Protein AF-A0A965K1Q3-F1 (afdb_monomer)

pLDDT: mean 72.55, std 15.16, range [42.44, 96.94]

Solvent-accessible surface area (backbone atoms only — not comparable to full-atom values): 10656 Å² total; per-residue (Å²): 131,92,82,82,70,92,74,47,72,48,49,59,88,73,56,79,86,73,58,59,70,38,74,67,36,93,77,43,85,50,78,69,61,65,77,76,56,60,62,71,91,49,77,70,76,34,47,41,39,52,86,56,69,52,49,53,98,65,42,49,72,62,85,52,97,56,48,66,82,56,92,68,45,67,52,51,21,38,61,90,68,65,63,34,67,42,88,81,43,73,89,39,44,51,46,74,85,61,68,75,52,70,67,43,13,75,69,80,38,48,57,43,92,56,101,80,50,53,40,79,83,66,68,52,75,54,66,77,76,74,38,65,90,76,48,56,83,89,69,44,55,73,74,61,31,70,71,52,21,52,49,54,51,52,50,56,49,52,52,55,52,50,54,57,63,75,75,108

Foldseek 3Di:
DDDDCPWDKDQQVPDPPPCPVCVVDPLNPDFFFPFPQFDDPDSVVNIDTPVQQDADPQQAHDDDPRGDDDPCSQQQTWDPPLCCVVVPDPVSAQPPPDISGSPRNDATRAGDPDPPGPCVRRVHDPPLRVPPVPDDLVRNPPCCHDPNVVVVVVVVVVVVVVVVVVVD

Secondary structure (DSSP, 8-state):
-----SS-EEETTT-----HHHHT-TT------S---B--SSTTTTEEEHHHH---TT-PPP--TTB---TTSGGG---S------TT-GGGTT------SSSTT-PPPPP-SSTT--HHHH-PPPHHHH-GGGS-TTTS-GGGSHHHHHHHHHHHHHHHHHHHHH--

Nearest PDB structures (foldseek):
  8e9h-assembly1_I  TM=6.942E-01  e=2.280E-03  Mycolicibacterium smegmatis MC2 155
  8esz-assembly1_S8  TM=9.485E-01  e=4.354E-02  Drosophila melanogaster
  8c2s-assembly1_I  TM=9.629E-01  e=8.385E-02  Mus musculus
  7nyv-assembly1_I  TM=7.879E-01  e=4.354E-02  Escherichia coli B
  6tjv-assembly1_I  TM=5.392E-01  e=1.724E-01  Thermosynechococcus vestitus BP-1

Mean predicted aligned error: 14.88 Å

Structure (mmCIF, N/CA/C/O backbone):
data_AF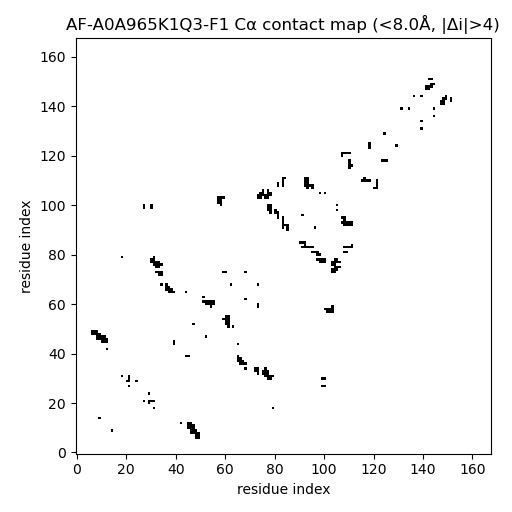-A0A965K1Q3-F1
#
_entry.id   AF-A0A965K1Q3-F1
#
loop_
_atom_site.group_PDB
_atom_site.id
_atom_site.type_symbol
_atom_site.label_atom_id
_atom_site.label_alt_id
_atom_site.label_comp_id
_atom_site.label_asym_id
_atom_site.label_entity_id
_atom_site.label_seq_id
_atom_site.pdbx_PDB_ins_code
_atom_site.Cartn_x
_atom_site.Cartn_y
_atom_site.Cartn_z
_atom_site.occupancy
_atom_site.B_iso_or_equiv
_atom_site.auth_seq_id
_atom_site.auth_comp_id
_atom_site.auth_asym_i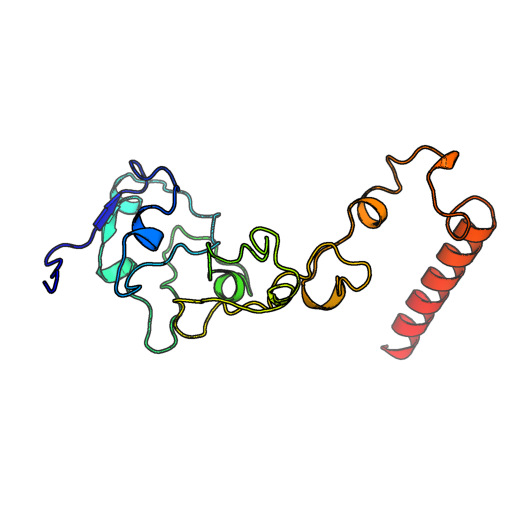d
_atom_site.auth_atom_id
_atom_site.pdbx_PDB_model_num
ATOM 1 N N . GLY A 1 1 ? -11.871 9.641 18.944 1.00 57.56 1 GLY A N 1
ATOM 2 C CA . GLY A 1 1 ? -12.669 8.505 19.435 1.00 57.56 1 GLY A CA 1
ATOM 3 C C . GLY A 1 1 ? -12.215 7.275 18.695 1.00 57.56 1 GLY A C 1
ATOM 4 O O . GLY A 1 1 ? -12.043 7.366 17.485 1.00 57.56 1 GLY A O 1
ATOM 5 N N . GLU A 1 2 ? -11.956 6.187 19.410 1.00 68.06 2 GLU A N 1
ATOM 6 C CA . GLU A 1 2 ? -11.504 4.924 18.820 1.00 68.06 2 GLU A CA 1
ATOM 7 C C . GLU A 1 2 ? -12.591 4.366 17.887 1.00 68.06 2 GLU A C 1
ATOM 9 O O . GLU A 1 2 ? -13.780 4.401 18.213 1.00 68.06 2 GLU A O 1
ATOM 14 N N . ARG A 1 3 ? -12.199 3.927 16.685 1.00 69.19 3 ARG A N 1
ATOM 15 C CA . ARG A 1 3 ? -13.109 3.373 15.673 1.00 69.19 3 ARG A CA 1
ATOM 16 C C . ARG A 1 3 ? -12.885 1.867 15.581 1.00 69.19 3 ARG A C 1
ATOM 18 O O . ARG A 1 3 ? -11.784 1.436 15.263 1.00 69.19 3 ARG A O 1
ATOM 25 N N . TYR A 1 4 ? -13.935 1.083 15.820 1.00 75.50 4 TYR A N 1
ATOM 26 C CA . TYR A 1 4 ? -13.888 -0.379 15.758 1.00 75.50 4 TYR A CA 1
ATOM 27 C C . TYR A 1 4 ? -14.740 -0.890 14.597 1.00 75.50 4 TYR A C 1
ATOM 29 O O . TYR A 1 4 ? -15.968 -0.817 14.632 1.00 75.50 4 TYR A O 1
ATOM 37 N N . GLY A 1 5 ? -14.087 -1.413 13.560 1.00 78.88 5 GLY A N 1
ATOM 38 C CA . GLY A 1 5 ? -14.757 -2.101 12.459 1.00 78.88 5 GLY A CA 1
ATOM 39 C C . GLY A 1 5 ? -15.029 -3.556 12.827 1.00 78.88 5 GLY A C 1
ATOM 40 O O . GLY A 1 5 ? -14.131 -4.388 12.719 1.00 78.88 5 GLY A O 1
ATOM 41 N N . TYR A 1 6 ? -16.254 -3.871 13.263 1.00 85.38 6 TYR A N 1
ATOM 42 C CA . TYR A 1 6 ? -16.682 -5.266 13.460 1.00 85.38 6 TYR A CA 1
ATOM 43 C C . TYR A 1 6 ? -16.661 -6.050 12.144 1.00 85.38 6 TYR A C 1
ATOM 45 O O . TYR A 1 6 ? -16.251 -7.207 12.112 1.00 85.38 6 TYR A O 1
ATOM 53 N N . ILE A 1 7 ? -17.070 -5.387 11.064 1.00 91.81 7 ILE A N 1
ATOM 54 C CA . ILE A 1 7 ? -16.972 -5.871 9.692 1.00 91.81 7 ILE A CA 1
ATOM 55 C C . ILE A 1 7 ? -16.007 -4.930 8.982 1.00 91.81 7 ILE A C 1
ATOM 57 O O . ILE A 1 7 ? -16.213 -3.715 8.978 1.00 91.81 7 ILE A O 1
ATOM 61 N N . TYR A 1 8 ? -14.939 -5.496 8.431 1.00 93.50 8 TYR A N 1
ATOM 62 C CA . TYR A 1 8 ? -13.976 -4.770 7.619 1.00 93.50 8 TYR A CA 1
ATOM 63 C C . TYR A 1 8 ? -13.903 -5.463 6.271 1.00 93.50 8 TYR A C 1
ATOM 65 O O . TYR A 1 8 ? -13.452 -6.606 6.193 1.00 93.50 8 TYR A O 1
ATOM 73 N N . GLU A 1 9 ? -14.418 -4.793 5.247 1.00 95.69 9 GLU A N 1
ATOM 74 C CA . GLU A 1 9 ? -14.498 -5.323 3.895 1.00 95.69 9 GLU A CA 1
ATOM 75 C C . GLU A 1 9 ? -14.139 -4.236 2.884 1.00 95.69 9 GLU A C 1
ATOM 77 O O . GLU A 1 9 ? -14.563 -3.084 3.019 1.00 95.69 9 GLU A O 1
ATOM 82 N N . ILE A 1 10 ? -13.392 -4.612 1.850 1.00 95.88 10 ILE A N 1
ATOM 83 C CA . ILE A 1 10 ? -13.068 -3.765 0.704 1.00 95.88 10 ILE A CA 1
ATOM 84 C C . ILE A 1 10 ? -13.643 -4.428 -0.539 1.00 95.88 10 ILE A C 1
ATOM 86 O O . ILE A 1 10 ? -13.315 -5.561 -0.878 1.00 95.88 10 ILE A O 1
ATOM 90 N N . ASN A 1 11 ? -14.517 -3.706 -1.234 1.00 96.94 11 ASN A N 1
ATOM 91 C CA . ASN A 1 11 ? -15.084 -4.164 -2.493 1.00 96.94 11 ASN A CA 1
ATOM 92 C C . ASN A 1 11 ? -14.296 -3.563 -3.662 1.00 96.94 11 ASN A C 1
ATOM 94 O O . ASN A 1 11 ? -14.514 -2.401 -4.018 1.00 96.94 11 ASN A O 1
ATOM 98 N N . TYR A 1 12 ? -13.427 -4.355 -4.285 1.00 95.94 12 TYR A N 1
ATOM 99 C CA . TYR A 1 12 ? -12.582 -3.916 -5.399 1.00 95.94 12 TYR A CA 1
ATOM 100 C C . TYR A 1 12 ? -13.357 -3.615 -6.687 1.00 95.94 12 TYR A C 1
ATOM 102 O O . TYR A 1 12 ? -12.845 -2.921 -7.552 1.00 95.94 12 TYR A O 1
ATOM 110 N N . LEU A 1 13 ? -14.628 -4.019 -6.801 1.00 96.19 13 LEU A N 1
ATOM 111 C CA . LEU A 1 13 ? -15.488 -3.591 -7.917 1.00 96.19 13 LEU A CA 1
ATOM 112 C C . LEU A 1 13 ? -16.052 -2.174 -7.733 1.00 96.19 13 LEU A C 1
ATOM 114 O O . LEU A 1 13 ? -16.683 -1.638 -8.643 1.00 96.19 13 LEU A O 1
ATOM 118 N N . ARG A 1 14 ? -15.902 -1.594 -6.537 1.00 96.62 14 ARG A N 1
ATOM 119 C CA . ARG A 1 14 ? -16.307 -0.216 -6.209 1.00 96.62 14 ARG A CA 1
ATOM 120 C C . ARG A 1 14 ? -15.125 0.676 -5.849 1.00 96.62 14 ARG A C 1
ATOM 122 O O . ARG A 1 14 ? -15.265 1.895 -5.895 1.00 96.62 14 ARG A O 1
ATOM 129 N N . CYS A 1 15 ? -14.010 0.078 -5.441 1.00 95.38 15 CYS A N 1
ATOM 130 C CA . CYS A 1 15 ? -12.766 0.786 -5.209 1.00 95.38 15 CYS A CA 1
ATOM 131 C C . CYS A 1 15 ? -12.318 1.468 -6.505 1.00 95.38 15 CYS A C 1
ATOM 133 O O . CYS A 1 15 ? -12.403 0.886 -7.582 1.00 95.38 15 CYS A O 1
ATOM 135 N N . ILE A 1 16 ? -11.841 2.702 -6.386 1.00 96.62 16 ILE A N 1
ATOM 136 C CA . ILE A 1 16 ? -11.278 3.462 -7.507 1.00 96.62 16 ILE A CA 1
ATOM 137 C C . ILE A 1 16 ? -9.768 3.674 -7.362 1.00 96.62 16 ILE A C 1
ATOM 139 O O . ILE A 1 16 ? -9.212 4.456 -8.121 1.00 96.62 16 ILE A O 1
ATOM 143 N N . HIS A 1 17 ? -9.129 3.011 -6.388 1.00 91.75 17 HIS A N 1
ATOM 144 C CA . HIS A 1 17 ? -7.684 3.097 -6.138 1.00 91.75 17 HIS A CA 1
ATOM 145 C C . HIS A 1 17 ? -7.188 4.547 -6.016 1.00 91.75 17 HIS A C 1
ATOM 147 O O . HIS A 1 17 ? -6.324 4.996 -6.761 1.00 91.75 17 HIS A O 1
ATOM 153 N N . CYS A 1 18 ? -7.834 5.314 -5.131 1.00 89.19 18 CYS A N 1
ATOM 154 C CA . CYS A 1 18 ? -7.535 6.732 -4.914 1.00 89.19 18 CYS A CA 1
ATOM 155 C C . CYS A 1 18 ? -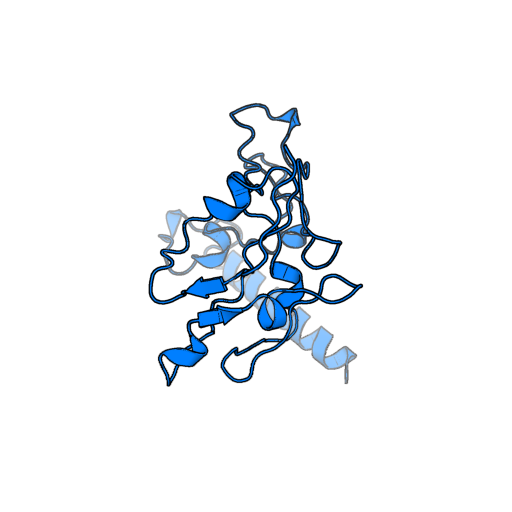6.791 7.031 -3.610 1.00 89.19 18 CYS A C 1
ATOM 157 O O . CYS A 1 18 ? -6.564 8.199 -3.317 1.00 89.19 18 CYS A O 1
ATOM 159 N N . ASP A 1 19 ? -6.534 6.017 -2.783 1.00 86.75 19 ASP A N 1
ATOM 160 C CA . ASP A 1 19 ? -5.776 6.115 -1.524 1.00 86.75 19 ASP A CA 1
ATOM 161 C C . ASP A 1 19 ? -6.303 7.066 -0.446 1.00 86.75 19 ASP A C 1
ATOM 163 O O . ASP A 1 19 ? -5.730 7.171 0.637 1.00 86.75 19 ASP A O 1
ATOM 167 N N . LEU A 1 20 ? -7.488 7.645 -0.644 1.00 86.50 20 LEU A N 1
ATOM 168 C CA . LEU A 1 20 ? -8.153 8.462 0.372 1.00 86.50 20 LEU A CA 1
ATOM 169 C C . LEU A 1 20 ? -8.411 7.691 1.677 1.00 86.50 20 LEU A C 1
ATOM 171 O O . LEU A 1 20 ? -8.508 8.296 2.741 1.00 86.50 20 LEU A O 1
ATOM 175 N N . CYS A 1 21 ? -8.540 6.361 1.624 1.00 87.56 21 CYS A N 1
ATOM 176 C CA . CYS A 1 21 ? -8.666 5.530 2.823 1.00 87.56 21 CYS A CA 1
ATOM 177 C C . CYS A 1 21 ? -7.363 5.444 3.629 1.00 87.56 21 CYS A C 1
ATOM 179 O O . CYS A 1 21 ? -7.432 5.405 4.858 1.00 87.56 21 CYS A O 1
ATOM 181 N N . VAL A 1 22 ? -6.212 5.441 2.952 1.00 85.44 22 VAL A N 1
ATOM 182 C CA . VAL A 1 22 ? -4.879 5.430 3.566 1.00 85.44 22 VAL A CA 1
ATOM 183 C C . VAL A 1 22 ? -4.630 6.777 4.237 1.00 85.44 22 VAL A C 1
ATOM 185 O O . VAL A 1 22 ? -4.334 6.825 5.427 1.00 85.44 22 VAL A O 1
ATOM 188 N N . GLU A 1 23 ? -4.871 7.876 3.521 1.00 81.50 23 GLU A N 1
ATOM 189 C CA . GLU A 1 23 ? -4.689 9.236 4.048 1.00 81.50 23 GLU A CA 1
ATOM 190 C C . GLU A 1 23 ? -5.638 9.562 5.207 1.00 81.50 23 GLU A C 1
ATOM 192 O O . GLU A 1 23 ? -5.267 10.233 6.169 1.00 81.50 23 GLU A O 1
ATOM 197 N N . ALA A 1 24 ? -6.884 9.086 5.136 1.00 84.88 24 ALA A N 1
ATOM 198 C CA . ALA A 1 24 ? -7.870 9.340 6.178 1.00 84.88 24 ALA A CA 1
ATOM 199 C C . ALA A 1 24 ? -7.632 8.522 7.456 1.00 84.88 24 ALA A C 1
ATOM 201 O O . ALA A 1 24 ? -8.287 8.798 8.467 1.00 84.88 24 ALA A O 1
ATOM 202 N N . CYS A 1 25 ? -6.778 7.492 7.426 1.00 83.00 25 CYS A N 1
ATOM 203 C CA . CYS A 1 25 ? -6.560 6.616 8.568 1.00 83.00 25 CYS A CA 1
ATOM 204 C C . CYS A 1 25 ? -5.618 7.273 9.593 1.00 83.00 25 CYS A C 1
ATOM 206 O O . CYS A 1 25 ? -4.419 7.361 9.350 1.00 83.00 25 CYS A O 1
ATOM 208 N N . PRO A 1 26 ? -6.103 7.675 10.784 1.00 82.12 26 PRO A N 1
ATOM 209 C CA . PRO A 1 26 ? -5.270 8.380 11.761 1.00 82.12 26 PRO A CA 1
ATOM 210 C C . PRO A 1 26 ? -4.293 7.463 12.508 1.00 82.12 26 PRO A C 1
ATOM 212 O O . PRO A 1 26 ? -3.458 7.946 13.263 1.00 82.12 26 PRO A O 1
ATOM 215 N N . THR A 1 27 ? -4.463 6.146 12.377 1.00 82.94 27 THR A N 1
ATOM 216 C CA . THR A 1 27 ? -3.662 5.117 13.055 1.00 82.94 27 THR A CA 1
ATOM 217 C C . THR A 1 27 ? -2.993 4.174 12.067 1.00 82.94 27 THR A C 1
ATOM 219 O O . THR A 1 27 ? -2.530 3.119 12.484 1.00 82.94 27 THR A O 1
ATOM 222 N N . GLU A 1 28 ? -3.032 4.495 10.770 1.00 79.00 28 GLU A N 1
ATOM 223 C CA . GLU A 1 28 ? -2.286 3.757 9.740 1.00 79.00 28 GLU A CA 1
ATOM 224 C C . GLU A 1 28 ? -2.636 2.264 9.671 1.00 79.00 28 GLU A C 1
ATOM 226 O O . GLU A 1 28 ? -1.830 1.412 9.325 1.00 79.00 28 GLU A O 1
ATOM 231 N N . ALA A 1 29 ? -3.885 1.927 9.991 1.00 83.75 29 ALA A N 1
ATOM 232 C CA . ALA A 1 29 ? -4.350 0.544 9.990 1.00 83.75 29 ALA A CA 1
ATOM 233 C C . ALA A 1 29 ? -4.550 -0.030 8.573 1.00 83.75 29 ALA A C 1
ATOM 235 O O . ALA A 1 29 ? -4.782 -1.229 8.436 1.00 83.75 29 ALA A O 1
ATOM 236 N N . ILE A 1 30 ? -4.527 0.814 7.536 1.00 85.25 30 ILE A N 1
ATOM 237 C CA . ILE A 1 30 ? -4.644 0.417 6.132 1.00 85.25 30 ILE A CA 1
ATOM 238 C C . ILE A 1 30 ? -3.577 1.119 5.295 1.00 85.25 30 ILE A C 1
ATOM 240 O O . ILE A 1 30 ? -3.364 2.322 5.430 1.00 85.25 30 ILE A O 1
ATOM 244 N N . THR A 1 31 ? -2.963 0.351 4.401 1.00 82.56 31 THR A N 1
ATOM 245 C CA . THR A 1 31 ? -2.013 0.790 3.376 1.00 82.56 31 THR A CA 1
ATOM 246 C C . THR A 1 31 ? -2.424 0.160 2.042 1.00 82.56 31 THR A C 1
ATOM 248 O O . THR A 1 31 ? -3.117 -0.864 2.028 1.00 82.56 31 THR A O 1
ATOM 251 N N . GLU A 1 32 ? -2.039 0.767 0.921 1.00 84.00 32 GLU A N 1
ATOM 252 C CA . GLU A 1 32 ? -2.259 0.189 -0.406 1.00 84.00 32 GLU A CA 1
ATOM 253 C C . GLU A 1 32 ? -0.958 -0.409 -0.926 1.00 84.00 32 GLU A C 1
ATOM 255 O O . GLU A 1 32 ? 0.038 0.281 -1.153 1.00 84.00 32 GLU A O 1
ATOM 260 N N . SER A 1 33 ? -0.995 -1.719 -1.145 1.00 80.69 33 SER A N 1
ATOM 261 C CA . SER A 1 33 ? 0.113 -2.449 -1.734 1.00 80.69 33 SER A CA 1
ATOM 262 C C . SER A 1 33 ? 0.368 -2.006 -3.187 1.00 80.69 33 SER A C 1
ATOM 264 O O . SER A 1 33 ? -0.538 -1.559 -3.882 1.00 80.69 33 SER A O 1
ATOM 266 N N . LYS A 1 34 ? 1.591 -2.189 -3.695 1.00 77.50 34 LYS A N 1
ATOM 267 C CA . LYS A 1 34 ? 1.941 -1.948 -5.109 1.00 77.50 34 LYS A CA 1
ATOM 268 C C . LYS A 1 34 ? 1.717 -3.154 -6.019 1.00 77.50 34 LYS A C 1
ATOM 270 O O . LYS A 1 34 ? 2.127 -3.122 -7.177 1.00 77.50 34 LYS A O 1
ATOM 275 N N . MET A 1 35 ? 1.070 -4.200 -5.515 1.00 82.94 35 MET A N 1
ATOM 276 C CA . MET A 1 35 ? 0.613 -5.307 -6.340 1.00 82.94 35 MET A CA 1
ATOM 277 C C . MET A 1 35 ? -0.577 -4.839 -7.181 1.00 82.94 35 MET A C 1
ATOM 279 O O . MET A 1 35 ? -1.573 -4.344 -6.661 1.00 82.94 35 MET A O 1
ATOM 283 N N . PHE A 1 36 ? -0.441 -4.965 -8.497 1.00 87.44 36 PHE A N 1
ATOM 284 C CA . PHE A 1 36 ? -1.465 -4.585 -9.473 1.00 87.44 36 PHE A CA 1
ATOM 285 C C . PHE A 1 36 ? -1.940 -5.783 -10.307 1.00 87.44 36 PHE A C 1
ATOM 287 O O . PHE A 1 36 ? -2.950 -5.695 -11.002 1.00 87.44 36 PHE A O 1
ATOM 294 N N . GLU A 1 37 ? -1.224 -6.908 -10.246 1.00 90.94 37 GLU A N 1
ATOM 295 C CA . GLU A 1 37 ? -1.523 -8.129 -10.996 1.00 90.94 37 GLU A CA 1
ATOM 296 C C . GLU A 1 37 ? -2.504 -9.017 -10.215 1.00 90.94 37 GLU A C 1
ATOM 298 O O . GLU A 1 37 ? -2.196 -10.140 -9.824 1.00 90.94 37 GLU A O 1
ATOM 303 N N . PHE A 1 38 ? -3.712 -8.508 -9.977 1.00 90.94 38 PHE A N 1
ATOM 304 C CA . PHE A 1 38 ? -4.800 -9.273 -9.370 1.00 90.94 38 PHE A CA 1
ATOM 305 C C . PHE A 1 38 ? -6.049 -9.157 -10.239 1.00 90.94 38 PHE A C 1
ATOM 307 O O . PHE A 1 38 ? -6.565 -8.071 -10.505 1.00 90.94 38 PHE A O 1
ATOM 314 N N . SER A 1 39 ? -6.524 -10.294 -10.740 1.00 93.12 39 SER A N 1
ATOM 315 C CA . SER A 1 39 ? -7.697 -10.340 -11.612 1.00 93.12 39 SER A CA 1
ATOM 316 C C . SER A 1 39 ? -8.682 -11.372 -11.098 1.00 93.12 39 SER A C 1
ATOM 318 O O . SER A 1 39 ? -8.313 -12.484 -10.727 1.00 93.12 39 SER A O 1
ATOM 320 N N . PHE A 1 40 ? -9.955 -10.993 -11.062 1.00 93.69 40 PHE A N 1
ATOM 321 C CA . PHE A 1 40 ? -11.002 -11.818 -10.478 1.00 93.69 40 PHE A CA 1
ATOM 322 C C . PHE A 1 40 ? -11.761 -12.565 -11.567 1.00 93.69 40 PHE A C 1
ATOM 324 O O . PHE A 1 40 ? -12.156 -11.981 -12.578 1.00 93.69 40 PHE A O 1
ATOM 331 N N . THR A 1 41 ? -12.022 -13.849 -11.337 1.00 95.12 41 THR A N 1
ATOM 332 C CA . THR A 1 41 ? -12.915 -14.641 -12.198 1.00 95.12 41 THR A CA 1
ATOM 333 C C . THR A 1 41 ? -14.345 -14.661 -11.664 1.00 95.12 41 THR A C 1
ATOM 335 O O . THR A 1 41 ? -15.287 -14.754 -12.451 1.00 95.12 41 THR A O 1
ATOM 338 N N . ASN A 1 42 ? -14.523 -14.485 -10.348 1.00 95.75 42 ASN A N 1
ATOM 339 C CA . ASN A 1 42 ? -15.825 -14.345 -9.705 1.00 95.75 42 ASN A CA 1
ATOM 340 C C . ASN A 1 42 ? -15.942 -13.022 -8.949 1.00 95.75 42 ASN A C 1
ATOM 342 O O . ASN A 1 42 ? -14.976 -12.467 -8.434 1.00 95.75 42 ASN A O 1
ATOM 346 N N . ARG A 1 43 ? -17.180 -12.538 -8.820 1.00 95.12 43 ARG A N 1
ATOM 347 C CA . ARG A 1 43 ? -17.491 -11.313 -8.071 1.00 95.12 43 ARG A CA 1
ATOM 348 C C . ARG A 1 43 ? -17.192 -11.425 -6.573 1.00 95.12 43 ARG A C 1
ATOM 350 O O . ARG A 1 43 ? -16.892 -10.408 -5.959 1.00 95.12 43 ARG A O 1
ATOM 357 N N . SER A 1 44 ? -17.334 -12.616 -5.993 1.00 94.94 44 SER A N 1
ATOM 358 C CA . SER A 1 44 ? -17.036 -12.878 -4.579 1.00 94.94 44 SER A CA 1
ATOM 359 C C . SER A 1 44 ? -15.579 -12.589 -4.249 1.00 94.94 44 SER A C 1
ATOM 361 O O . SER A 1 44 ? -15.304 -11.971 -3.231 1.00 94.94 44 SER A O 1
ATOM 363 N N . ASP A 1 45 ? -14.680 -12.963 -5.155 1.00 94.50 45 ASP A N 1
ATOM 364 C CA . ASP A 1 45 ? -13.229 -12.892 -4.966 1.00 94.50 45 ASP A CA 1
ATOM 365 C C . ASP A 1 45 ? -12.744 -11.430 -4.957 1.00 94.50 45 ASP A C 1
ATOM 367 O O . ASP A 1 45 ? -11.700 -11.105 -4.409 1.00 94.50 45 ASP A O 1
ATOM 37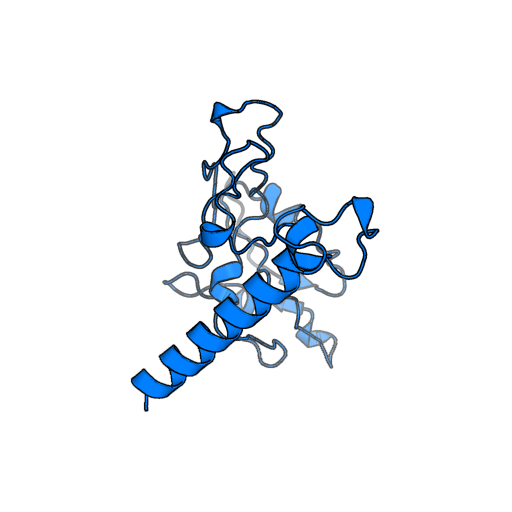1 N N . ALA A 1 46 ? -13.551 -10.517 -5.513 1.00 95.50 46 ALA A N 1
ATOM 372 C CA . ALA A 1 46 ? -13.311 -9.078 -5.492 1.00 95.50 46 ALA A CA 1
ATOM 373 C C . ALA A 1 46 ? -13.780 -8.386 -4.195 1.00 95.50 46 ALA A C 1
ATOM 375 O O . ALA A 1 46 ? -13.700 -7.159 -4.090 1.00 95.50 46 ALA A O 1
ATOM 376 N N . ILE A 1 47 ? -14.335 -9.126 -3.230 1.00 96.50 47 ILE A N 1
ATOM 377 C CA . ILE A 1 47 ? -14.761 -8.597 -1.930 1.00 96.50 47 ILE A CA 1
ATOM 378 C C . ILE A 1 47 ? -13.821 -9.151 -0.870 1.00 96.50 47 ILE A C 1
ATOM 380 O O . ILE A 1 47 ? -13.998 -10.269 -0.400 1.00 96.50 47 ILE A O 1
ATOM 384 N N . TYR A 1 48 ? -12.838 -8.346 -0.486 1.00 96.00 48 TYR A N 1
ATOM 385 C CA . TYR A 1 48 ? -11.857 -8.736 0.513 1.00 96.00 48 TYR A CA 1
ATOM 386 C C . TYR A 1 48 ? -12.401 -8.456 1.900 1.00 96.00 48 TYR A C 1
ATOM 388 O O . TYR A 1 48 ? -12.912 -7.374 2.173 1.00 96.00 48 TYR A O 1
ATOM 396 N N . THR A 1 49 ? -12.232 -9.410 2.793 1.00 95.62 49 THR A N 1
ATOM 397 C CA . THR A 1 49 ? -12.624 -9.363 4.194 1.00 95.62 49 THR A CA 1
ATOM 398 C C . THR A 1 49 ? -11.421 -9.078 5.086 1.00 95.62 49 THR A C 1
ATOM 400 O O . THR A 1 49 ? -10.262 -9.196 4.685 1.00 95.62 49 THR A O 1
ATOM 403 N N . LYS A 1 50 ? -11.678 -8.785 6.366 1.00 93.00 50 LYS A N 1
ATOM 404 C CA . LYS A 1 50 ? -10.633 -8.665 7.394 1.00 93.00 50 LYS A CA 1
ATOM 405 C C . LYS A 1 50 ? -9.674 -9.859 7.388 1.00 93.00 50 LYS A C 1
ATOM 407 O O . LYS A 1 50 ? -8.484 -9.689 7.622 1.00 93.00 50 LYS A O 1
ATOM 412 N N . ALA A 1 51 ? -10.188 -11.066 7.153 1.00 92.31 51 ALA A N 1
ATOM 413 C CA . ALA A 1 51 ? -9.369 -12.269 7.163 1.00 92.31 51 ALA A CA 1
ATOM 414 C C . ALA A 1 51 ? -8.336 -12.280 6.028 1.00 92.31 51 ALA A C 1
ATOM 416 O O . ALA A 1 51 ?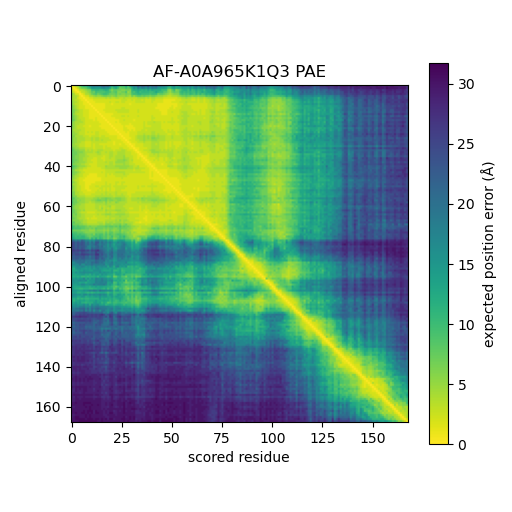 -7.269 -12.854 6.216 1.00 92.31 51 ALA A O 1
ATOM 417 N N . GLU A 1 52 ? -8.623 -11.642 4.897 1.00 93.25 52 GLU A N 1
ATOM 418 C CA . GLU A 1 52 ? -7.727 -11.543 3.741 1.00 93.25 52 GLU A CA 1
ATOM 419 C C . GLU A 1 52 ? -6.792 -10.330 3.844 1.00 93.25 52 GLU A C 1
ATOM 421 O O . GLU A 1 52 ? -5.630 -10.426 3.469 1.00 93.25 52 GLU A O 1
ATOM 426 N N . LEU A 1 53 ? -7.274 -9.219 4.413 1.00 92.00 53 LEU A N 1
ATOM 427 C CA . LEU A 1 53 ? -6.558 -7.935 4.457 1.00 92.00 53 LEU A CA 1
ATOM 428 C C . LEU A 1 53 ? -5.530 -7.815 5.589 1.00 92.00 53 LEU A C 1
ATOM 430 O O . LEU A 1 53 ? -4.635 -6.978 5.518 1.00 92.00 53 LEU A O 1
ATOM 434 N N . VAL A 1 54 ? -5.667 -8.598 6.661 1.00 90.44 54 VAL A N 1
ATOM 435 C CA . VAL A 1 54 ? -4.740 -8.528 7.800 1.00 90.44 54 VAL A CA 1
ATOM 436 C C . VAL A 1 54 ? -3.415 -9.204 7.445 1.00 90.44 54 VAL A C 1
ATOM 438 O O . VAL A 1 54 ? -3.395 -10.382 7.082 1.00 90.44 54 VAL A O 1
ATOM 441 N N . VAL A 1 55 ? -2.329 -8.446 7.595 1.00 87.31 55 VAL A N 1
ATOM 442 C CA . VAL A 1 55 ? -0.937 -8.896 7.448 1.00 87.31 55 VAL A CA 1
ATOM 443 C C . VAL A 1 55 ? -0.509 -9.825 8.587 1.00 87.31 55 VAL A C 1
ATOM 445 O O . VAL A 1 55 ? -1.188 -9.925 9.613 1.00 87.31 55 VAL A O 1
ATOM 448 N N . ASP A 1 56 ? 0.607 -10.525 8.403 1.00 87.06 56 ASP A N 1
ATOM 449 C CA . ASP A 1 56 ? 1.235 -11.301 9.475 1.00 87.06 56 ASP A CA 1
ATOM 450 C C . ASP A 1 56 ? 2.040 -10.424 10.458 1.00 87.06 56 ASP A C 1
ATOM 452 O O . ASP A 1 56 ? 2.112 -9.202 10.321 1.00 87.06 56 ASP A O 1
ATOM 456 N N . ASP A 1 57 ? 2.655 -11.054 11.465 1.00 85.44 57 ASP A N 1
ATOM 457 C CA . ASP A 1 57 ? 3.449 -10.364 12.494 1.00 85.44 57 ASP A CA 1
ATOM 458 C C . ASP A 1 57 ? 4.685 -9.638 11.927 1.00 85.44 57 ASP A C 1
ATOM 460 O O . ASP A 1 57 ? 5.250 -8.769 12.593 1.00 85.44 57 ASP A O 1
ATOM 464 N N . MET A 1 58 ? 5.112 -9.991 10.710 1.00 80.50 58 MET A N 1
ATOM 465 C CA . MET A 1 58 ? 6.234 -9.369 10.007 1.00 80.50 58 MET A CA 1
ATOM 466 C C . MET A 1 58 ? 5.767 -8.273 9.040 1.00 80.50 58 MET A C 1
ATOM 468 O O . MET A 1 58 ? 6.604 -7.587 8.463 1.00 80.50 58 MET A O 1
ATOM 472 N N . GLY A 1 59 ? 4.454 -8.085 8.874 1.00 78.69 59 GLY A N 1
ATOM 473 C CA . GLY A 1 59 ? 3.870 -7.107 7.963 1.00 78.69 59 GLY A CA 1
ATOM 474 C C . GLY A 1 59 ? 3.710 -7.597 6.522 1.00 78.69 59 GLY A C 1
ATOM 475 O O . GLY A 1 59 ? 3.392 -6.789 5.651 1.00 78.69 59 GLY A O 1
ATOM 476 N N . GLU A 1 60 ? 3.905 -8.889 6.239 1.00 82.62 60 GLU A N 1
ATOM 477 C CA . GLU A 1 60 ? 3.708 -9.424 4.890 1.00 82.62 60 GLU A CA 1
ATOM 478 C C . GLU A 1 60 ? 2.208 -9.614 4.588 1.00 82.62 60 GLU A C 1
ATOM 480 O O . GLU A 1 60 ? 1.451 -10.132 5.423 1.00 82.62 60 GLU A O 1
ATOM 485 N N . PRO A 1 61 ? 1.749 -9.223 3.384 1.00 85.75 61 PRO A N 1
ATOM 486 C CA . PRO A 1 61 ? 0.379 -9.457 2.958 1.00 85.75 61 PRO A CA 1
ATOM 487 C C . PRO A 1 61 ? 0.127 -10.947 2.720 1.00 85.75 61 PRO A C 1
ATOM 489 O O . PRO A 1 61 ? 0.998 -11.709 2.285 1.00 85.75 61 PRO A O 1
ATOM 492 N N . LYS A 1 62 ? -1.115 -11.370 2.957 1.00 89.00 62 LYS A N 1
ATOM 493 C CA . LYS A 1 62 ? -1.556 -12.713 2.579 1.00 89.00 62 LYS A CA 1
ATOM 494 C C . LYS A 1 62 ? -1.575 -12.830 1.062 1.00 89.00 62 LYS A C 1
ATOM 496 O O . LYS A 1 62 ? -2.027 -11.925 0.378 1.00 89.00 62 LYS A O 1
ATOM 501 N N . ARG A 1 63 ? -1.113 -13.971 0.552 1.00 89.62 63 ARG A N 1
ATOM 502 C CA . ARG A 1 63 ? -1.114 -14.267 -0.884 1.00 89.62 63 ARG A CA 1
ATOM 503 C C . ARG A 1 63 ? -2.375 -15.031 -1.238 1.00 89.62 63 ARG A C 1
ATOM 505 O O . ARG A 1 63 ? -2.510 -16.198 -0.858 1.00 89.62 63 ARG A O 1
ATOM 512 N N . LEU A 1 64 ? -3.298 -14.371 -1.922 1.00 92.38 64 LEU A N 1
ATOM 513 C CA . LEU A 1 64 ? -4.569 -14.972 -2.305 1.00 92.38 64 LEU A CA 1
ATOM 514 C C . LEU A 1 64 ? -4.449 -15.694 -3.657 1.00 92.38 64 LEU A C 1
ATOM 516 O O . LEU A 1 64 ? -3.584 -15.357 -4.463 1.00 92.38 64 LEU A O 1
ATOM 520 N N . PRO A 1 65 ? -5.304 -16.695 -3.944 1.00 92.19 65 PRO A N 1
ATOM 521 C CA . PRO A 1 65 ? -5.178 -17.516 -5.154 1.00 92.19 65 PRO A CA 1
ATOM 522 C C . PRO A 1 65 ? -5.297 -16.759 -6.487 1.00 92.19 65 PRO A C 1
ATOM 524 O O . PRO A 1 65 ? -4.904 -17.290 -7.521 1.00 92.19 65 PRO A O 1
ATOM 527 N N . TRP A 1 66 ? -5.884 -15.562 -6.476 1.00 91.75 66 TRP A N 1
ATOM 528 C CA . TRP A 1 66 ? -6.129 -14.719 -7.652 1.00 91.75 66 TRP A CA 1
ATOM 529 C C . TRP A 1 66 ? -5.118 -13.570 -7.808 1.00 91.75 66 TRP A C 1
ATOM 531 O O . TRP A 1 66 ? -5.272 -12.728 -8.695 1.00 91.75 66 TRP A O 1
ATOM 541 N N . GLU A 1 67 ? -4.101 -13.526 -6.950 1.00 92.31 67 GLU A N 1
ATOM 542 C CA . GLU A 1 67 ? -3.027 -12.535 -6.970 1.00 92.31 67 GLU A CA 1
ATOM 543 C C . GLU A 1 67 ? -1.755 -13.162 -7.551 1.00 92.31 67 GLU A C 1
ATOM 545 O O . GLU A 1 67 ? -1.313 -14.221 -7.095 1.00 92.31 67 GLU A O 1
ATOM 550 N N . ASP A 1 68 ? -1.142 -12.506 -8.536 1.00 91.00 68 ASP A N 1
ATOM 551 C CA . ASP A 1 68 ? 0.164 -12.897 -9.071 1.00 91.00 68 ASP A CA 1
ATOM 552 C C . ASP A 1 68 ? 1.269 -12.108 -8.360 1.00 91.00 68 ASP A C 1
ATOM 554 O O . ASP A 1 68 ? 1.625 -10.994 -8.735 1.00 91.00 68 ASP A O 1
ATOM 558 N N . TRP A 1 69 ? 1.786 -12.681 -7.272 1.00 86.75 69 TRP A N 1
ATOM 559 C CA . TRP A 1 69 ? 2.891 -12.099 -6.513 1.00 86.75 69 TRP A CA 1
ATOM 560 C C . TRP A 1 69 ? 4.239 -12.517 -7.092 1.00 86.75 69 TRP A C 1
ATOM 562 O O . TRP A 1 69 ? 4.664 -13.669 -6.925 1.00 86.75 69 TRP A O 1
ATOM 572 N N . ARG A 1 70 ? 4.992 -11.568 -7.656 1.00 85.88 70 ARG A N 1
ATOM 573 C CA . ARG A 1 70 ? 6.371 -11.842 -8.085 1.00 85.88 70 ARG A CA 1
ATOM 574 C C . ARG A 1 70 ? 7.367 -11.644 -6.950 1.00 85.88 70 ARG A C 1
ATOM 576 O O . ARG A 1 70 ? 7.137 -10.941 -5.964 1.00 85.88 70 ARG A O 1
ATOM 583 N N . ALA A 1 71 ? 8.523 -12.291 -7.085 1.00 83.75 71 ALA A N 1
ATOM 584 C CA . ALA A 1 71 ? 9.589 -12.198 -6.095 1.00 83.75 71 ALA A CA 1
ATOM 585 C C . ALA A 1 71 ? 10.049 -10.740 -5.914 1.00 83.75 71 ALA A C 1
ATOM 587 O O . ALA A 1 71 ? 10.479 -10.095 -6.867 1.00 83.75 71 ALA A O 1
ATOM 588 N N . GLY A 1 72 ? 9.981 -10.246 -4.675 1.00 78.81 72 GLY A N 1
ATOM 589 C CA . GLY A 1 72 ? 10.398 -8.892 -4.306 1.00 78.81 72 GLY A CA 1
ATOM 590 C C . GLY A 1 72 ? 9.315 -7.816 -4.430 1.00 78.81 72 GLY A C 1
ATOM 591 O O . GLY A 1 72 ? 9.554 -6.693 -3.998 1.00 78.81 72 GLY A O 1
ATOM 592 N N . GLU A 1 73 ? 8.124 -8.122 -4.952 1.00 77.94 73 GLU A N 1
ATOM 593 C CA . GLU A 1 73 ? 7.053 -7.120 -5.082 1.00 77.94 73 GLU A CA 1
ATOM 594 C C . GLU A 1 73 ? 6.437 -6.718 -3.742 1.00 77.94 73 GLU A C 1
ATOM 596 O O . GLU A 1 73 ? 6.128 -5.542 -3.557 1.00 77.94 73 GLU A O 1
ATOM 601 N N . SER A 1 74 ? 6.351 -7.636 -2.771 1.00 75.94 74 SER A N 1
ATOM 602 C CA . SER A 1 74 ? 5.938 -7.288 -1.403 1.00 75.94 74 SER A CA 1
ATOM 603 C C . SER A 1 74 ? 6.923 -6.331 -0.722 1.00 75.94 74 SER A C 1
ATOM 605 O O . SER A 1 74 ? 6.536 -5.521 0.104 1.00 75.94 74 SER A O 1
ATOM 607 N N . ALA A 1 75 ? 8.188 -6.291 -1.153 1.00 73.50 75 ALA A N 1
ATOM 608 C CA . ALA A 1 75 ? 9.142 -5.285 -0.686 1.00 73.50 75 ALA A CA 1
ATOM 609 C C . ALA A 1 75 ? 8.937 -3.901 -1.338 1.00 73.50 75 ALA A C 1
ATOM 611 O O . ALA A 1 75 ? 9.669 -2.960 -1.032 1.00 73.50 75 ALA A O 1
ATOM 612 N N . MET A 1 76 ? 7.964 -3.749 -2.241 1.00 68.44 76 MET A N 1
ATOM 613 C CA . MET A 1 76 ? 7.639 -2.480 -2.897 1.00 68.44 76 MET A CA 1
ATOM 614 C C . MET A 1 76 ? 6.302 -1.887 -2.448 1.00 68.44 76 MET A C 1
ATOM 616 O O . MET A 1 76 ? 5.958 -0.801 -2.914 1.00 68.44 76 MET A O 1
ATOM 620 N N . THR A 1 77 ? 5.560 -2.559 -1.563 1.00 68.19 77 THR A N 1
ATOM 621 C CA . THR A 1 77 ? 4.160 -2.242 -1.242 1.00 68.19 77 THR A CA 1
ATOM 622 C C . THR A 1 77 ? 3.948 -1.005 -0.377 1.00 68.19 77 THR A C 1
ATOM 624 O O . THR A 1 77 ? 2.813 -0.571 -0.268 1.00 68.19 77 THR A O 1
ATOM 627 N N . GLY A 1 78 ? 4.996 -0.398 0.182 1.00 62.94 78 GLY A N 1
ATOM 628 C CA . GLY A 1 78 ? 4.828 0.741 1.085 1.00 62.94 78 GLY A CA 1
ATOM 629 C C . GLY A 1 78 ? 4.574 2.097 0.417 1.00 62.94 78 GLY A C 1
ATOM 630 O O . GLY A 1 78 ? 4.952 2.281 -0.738 1.00 62.94 78 GLY A O 1
ATOM 631 N N . GLY A 1 79 ? 4.001 3.050 1.166 1.00 54.38 79 GLY A N 1
ATOM 632 C CA . GLY A 1 79 ? 4.053 4.523 1.023 1.00 54.38 79 GLY A CA 1
ATOM 633 C C . GLY A 1 79 ? 3.547 5.218 -0.260 1.00 54.38 79 GLY A C 1
ATOM 634 O O . GLY A 1 79 ? 4.293 5.356 -1.234 1.00 54.38 79 GLY A O 1
ATOM 635 N N . TRP A 1 80 ? 2.340 5.803 -0.206 1.00 45.97 80 TRP A N 1
ATOM 636 C CA . TRP A 1 80 ? 1.851 6.854 -1.130 1.00 45.97 80 TRP A CA 1
ATOM 637 C C . TRP A 1 80 ? 2.391 8.260 -0.795 1.00 45.97 80 TRP A C 1
ATOM 639 O O . TRP A 1 80 ? 2.508 9.113 -1.668 1.00 45.97 80 TRP A O 1
ATOM 649 N N . MET A 1 81 ? 2.853 8.481 0.438 1.00 43.59 81 MET A N 1
ATOM 650 C CA . MET A 1 81 ? 3.502 9.725 0.886 1.00 43.59 81 MET A CA 1
ATOM 651 C C . MET A 1 81 ? 5.027 9.703 0.685 1.00 43.59 81 MET A C 1
ATOM 653 O O . MET A 1 81 ? 5.798 10.225 1.484 1.00 43.59 81 MET A O 1
ATOM 657 N N . ARG A 1 82 ? 5.474 9.120 -0.433 1.00 50.81 82 ARG A N 1
ATOM 658 C CA . ARG A 1 82 ? 6.845 9.273 -0.951 1.00 50.81 82 ARG A CA 1
ATOM 659 C C . ARG A 1 82 ? 6.991 10.505 -1.843 1.00 50.81 82 ARG A C 1
ATOM 661 O O . ARG A 1 82 ? 7.874 10.554 -2.689 1.00 50.81 82 ARG A O 1
ATOM 668 N N . ALA A 1 83 ? 6.146 11.515 -1.652 1.00 42.44 83 ALA A N 1
ATOM 669 C CA . ALA A 1 83 ? 6.366 12.817 -2.250 1.00 42.44 83 ALA A CA 1
ATOM 670 C C . ALA A 1 83 ? 7.552 13.487 -1.540 1.00 42.44 83 ALA A C 1
ATOM 672 O O . ALA A 1 83 ? 7.401 14.323 -0.659 1.00 42.44 83 ALA A O 1
ATOM 673 N N . THR A 1 84 ? 8.754 13.127 -1.977 1.00 48.03 84 THR A N 1
ATOM 674 C CA . THR A 1 84 ? 9.976 13.920 -1.820 1.00 48.03 84 THR A CA 1
ATOM 675 C C . THR A 1 84 ? 9.904 15.228 -2.595 1.00 48.03 84 THR A C 1
ATOM 677 O O . THR A 1 84 ? 10.869 15.983 -2.572 1.00 48.03 84 THR A O 1
ATOM 680 N N . ALA A 1 85 ? 8.780 15.524 -3.265 1.00 50.44 85 ALA A N 1
ATOM 681 C CA . ALA A 1 85 ? 8.443 16.870 -3.679 1.00 50.44 85 ALA A CA 1
ATOM 682 C C . ALA A 1 85 ? 8.430 17.711 -2.400 1.00 50.44 85 ALA A C 1
ATOM 684 O O . ALA A 1 85 ? 7.485 17.612 -1.618 1.00 50.44 85 ALA A O 1
ATOM 685 N N . PRO A 1 86 ? 9.463 18.524 -2.151 1.00 53.34 86 PRO A N 1
ATOM 686 C CA . PRO A 1 86 ? 9.726 19.044 -0.818 1.00 53.34 86 PRO A CA 1
ATOM 687 C C . PRO A 1 86 ? 8.739 20.150 -0.394 1.00 53.34 86 PRO A C 1
ATOM 689 O O . PRO A 1 86 ? 9.057 21.007 0.428 1.00 53.34 86 PRO A O 1
ATOM 692 N N . ALA A 1 87 ? 7.592 20.247 -1.072 1.00 56.66 87 ALA A N 1
ATOM 693 C CA . ALA A 1 87 ? 6.777 21.446 -1.198 1.00 56.66 87 ALA A CA 1
ATOM 694 C C . ALA A 1 87 ? 7.628 22.702 -1.509 1.00 56.66 87 ALA A C 1
ATOM 696 O O . ALA A 1 87 ? 7.212 23.821 -1.224 1.00 56.66 87 ALA A O 1
ATOM 697 N N . GLY A 1 88 ? 8.828 22.517 -2.085 1.00 58.81 88 GLY A N 1
ATOM 698 C CA . GLY A 1 88 ? 9.818 23.564 -2.344 1.00 58.81 88 GLY A CA 1
ATOM 699 C C . GLY A 1 88 ? 10.958 23.725 -1.318 1.00 58.81 88 GLY A C 1
ATOM 700 O O . GLY A 1 88 ? 11.831 24.550 -1.569 1.00 58.81 88 GLY A O 1
ATOM 701 N N . ASN A 1 89 ? 11.018 22.972 -0.209 1.00 66.81 89 ASN A N 1
ATOM 702 C CA . ASN A 1 89 ? 12.133 23.027 0.758 1.00 66.81 89 ASN A CA 1
ATOM 703 C C . ASN A 1 89 ? 13.216 21.942 0.532 1.00 66.81 89 ASN A C 1
ATOM 705 O O . ASN A 1 89 ? 13.069 20.797 0.959 1.00 66.81 89 ASN A O 1
ATOM 709 N N . ALA A 1 90 ? 14.351 22.327 -0.054 1.00 71.38 90 ALA A N 1
ATOM 710 C CA . ALA A 1 90 ? 15.478 21.432 -0.346 1.00 71.38 90 ALA A CA 1
ATOM 711 C C . ALA A 1 90 ? 16.016 20.629 0.860 1.00 71.38 90 ALA A C 1
ATOM 713 O O . ALA A 1 90 ? 16.623 19.584 0.660 1.00 71.38 90 ALA A O 1
ATOM 714 N N . GLU A 1 91 ? 15.769 21.056 2.102 1.00 70.56 91 GLU A N 1
ATOM 715 C CA . GLU A 1 91 ? 16.152 20.293 3.300 1.00 70.56 91 GLU A CA 1
ATOM 716 C C . GLU A 1 91 ? 15.456 18.930 3.403 1.00 70.56 91 GLU A C 1
ATOM 718 O O . GLU A 1 91 ? 15.941 18.052 4.108 1.00 70.56 91 GLU A O 1
ATOM 723 N N . TYR A 1 92 ? 14.331 18.740 2.713 1.00 68.25 92 TYR A N 1
ATOM 724 C CA . TYR A 1 92 ? 13.558 17.497 2.732 1.00 68.25 92 TYR A CA 1
ATOM 725 C C . TYR A 1 92 ? 13.857 16.565 1.553 1.00 68.25 92 TYR A C 1
ATOM 727 O O . TYR A 1 92 ? 13.241 15.505 1.428 1.00 68.25 92 TYR A O 1
ATOM 735 N N . GLU A 1 93 ? 14.807 16.936 0.696 1.00 69.25 93 GLU A N 1
ATOM 736 C CA . GLU A 1 93 ? 15.297 16.080 -0.377 1.00 69.25 93 GLU A CA 1
ATOM 737 C C . GLU A 1 93 ? 16.044 14.864 0.194 1.00 69.25 93 GLU A C 1
ATOM 739 O O . GLU A 1 93 ? 16.910 14.996 1.055 1.00 69.25 93 GLU A O 1
ATOM 744 N N . GLY A 1 94 ? 15.712 13.657 -0.277 1.00 68.38 94 GLY A N 1
ATOM 745 C CA . GLY A 1 94 ? 16.369 12.427 0.181 1.00 68.38 94 GLY A CA 1
ATOM 746 C C . GLY A 1 94 ? 16.035 12.013 1.622 1.00 68.38 94 GLY A C 1
ATOM 747 O O . GLY A 1 94 ? 16.666 11.096 2.148 1.00 68.38 94 GLY A O 1
ATOM 748 N N . ILE A 1 95 ? 15.035 12.637 2.258 1.00 68.31 95 ILE A N 1
ATOM 749 C CA . ILE A 1 95 ? 14.561 12.267 3.596 1.00 68.31 95 ILE A CA 1
ATOM 750 C C . ILE A 1 95 ? 13.242 11.501 3.492 1.00 68.31 95 ILE A C 1
ATOM 752 O O . ILE A 1 95 ? 12.257 11.987 2.935 1.00 68.31 95 ILE A O 1
ATOM 756 N N . THR A 1 96 ? 13.195 10.311 4.091 1.00 66.69 96 THR A N 1
ATOM 757 C CA . THR A 1 96 ? 11.941 9.577 4.283 1.00 66.69 96 THR A CA 1
ATOM 758 C C . THR A 1 96 ? 11.154 10.260 5.400 1.00 66.69 96 THR A C 1
ATOM 760 O O . THR A 1 96 ? 11.480 10.106 6.573 1.00 66.69 96 THR A O 1
ATOM 763 N N . GLN A 1 97 ? 10.144 11.050 5.032 1.00 60.19 97 GLN A N 1
ATOM 764 C CA . GLN A 1 97 ? 9.323 11.824 5.972 1.00 60.19 97 GLN A CA 1
ATOM 765 C C . GLN A 1 97 ? 8.458 10.921 6.862 1.00 60.19 97 GLN A C 1
ATOM 767 O O . GLN A 1 97 ? 8.453 11.065 8.081 1.00 60.19 97 GLN A O 1
ATOM 772 N N . TRP A 1 98 ? 7.720 9.988 6.252 1.00 57.66 98 TRP A N 1
ATOM 773 C CA . TRP A 1 98 ? 6.756 9.142 6.951 1.00 57.66 98 TRP A CA 1
ATOM 774 C C . TRP A 1 98 ? 6.492 7.844 6.176 1.00 57.66 98 TRP A C 1
ATOM 776 O O . TRP A 1 98 ? 6.395 7.854 4.949 1.00 57.66 98 TRP A O 1
ATOM 786 N N . SER A 1 99 ? 6.395 6.727 6.900 1.00 59.66 99 SER A N 1
ATOM 787 C CA . SER A 1 99 ? 6.077 5.399 6.368 1.00 59.66 99 SER A CA 1
ATOM 788 C C . SER A 1 99 ? 5.249 4.653 7.408 1.00 59.66 99 SER A C 1
ATOM 790 O O . SER A 1 99 ? 5.792 4.281 8.445 1.00 59.66 99 SER A O 1
ATOM 792 N N . GLY A 1 100 ? 3.962 4.442 7.128 1.00 56.53 100 GLY A N 1
ATOM 793 C CA . GLY A 1 100 ? 3.049 3.713 8.020 1.00 56.53 100 GLY A CA 1
ATOM 794 C C . GLY A 1 100 ? 3.143 2.188 7.931 1.00 56.53 100 GLY A C 1
ATOM 795 O O . GLY A 1 100 ? 2.344 1.474 8.528 1.00 56.53 100 GLY A O 1
ATOM 796 N N . ASP A 1 101 ? 4.107 1.670 7.173 1.00 65.38 101 ASP A N 1
ATOM 797 C CA . ASP A 1 101 ? 4.283 0.235 6.974 1.00 65.38 101 ASP A CA 1
ATOM 798 C C . ASP A 1 101 ? 5.126 -0.394 8.102 1.00 65.38 101 ASP A C 1
ATOM 800 O O . ASP A 1 101 ? 6.132 0.170 8.539 1.00 65.38 101 ASP A O 1
ATOM 804 N N . LEU A 1 102 ? 4.753 -1.607 8.535 1.00 62.22 102 LEU A N 1
ATOM 805 C CA . LEU A 1 102 ? 5.419 -2.417 9.576 1.00 62.22 102 LEU A CA 1
ATOM 806 C C . LEU A 1 102 ? 6.790 -2.991 9.136 1.00 62.22 102 LEU A C 1
ATOM 808 O O . LEU A 1 102 ? 7.160 -4.107 9.483 1.00 62.22 102 LEU A O 1
ATOM 812 N N . GLY A 1 103 ? 7.576 -2.232 8.370 1.00 58.59 103 GLY A N 1
ATOM 813 C CA . GLY A 1 103 ? 8.953 -2.571 7.993 1.00 58.59 103 GLY A CA 1
ATOM 814 C C . GLY A 1 103 ? 9.112 -3.320 6.665 1.00 58.59 103 GLY A C 1
ATOM 815 O O . GLY A 1 103 ? 10.138 -3.149 6.004 1.00 58.59 103 GLY A O 1
ATOM 816 N N . VAL A 1 104 ? 8.108 -4.078 6.213 1.00 65.31 104 VAL A N 1
ATOM 817 C CA . VAL A 1 104 ? 8.076 -4.643 4.851 1.00 65.31 104 VAL A CA 1
ATOM 818 C C . VAL A 1 104 ? 7.653 -3.553 3.873 1.00 65.31 104 VAL A C 1
ATOM 820 O O . VAL A 1 104 ? 6.648 -2.879 4.074 1.00 65.31 104 VAL A O 1
ATOM 823 N N . GLY A 1 105 ? 8.435 -3.348 2.812 1.00 62.97 105 GLY A N 1
ATOM 824 C CA . GLY A 1 105 ? 8.123 -2.317 1.821 1.00 62.97 105 GLY A CA 1
ATOM 825 C C . GLY A 1 105 ? 8.813 -0.967 2.029 1.00 62.97 105 GLY A C 1
ATOM 826 O O . GLY A 1 105 ? 8.555 -0.041 1.253 1.00 62.97 105 GLY A O 1
ATOM 827 N N . VAL A 1 106 ? 9.691 -0.834 3.035 1.00 63.72 106 VAL A N 1
ATOM 828 C CA . VAL A 1 106 ? 10.440 0.409 3.293 1.00 63.72 106 VAL A CA 1
ATOM 829 C C . VAL A 1 106 ? 11.452 0.641 2.171 1.00 63.72 106 VAL A C 1
ATOM 831 O O . VAL A 1 106 ? 12.434 -0.086 2.023 1.00 63.72 106 VAL A O 1
ATOM 834 N N . ARG A 1 107 ? 11.209 1.682 1.372 1.00 63.38 107 ARG A N 1
ATOM 835 C CA . ARG A 1 107 ? 12.106 2.127 0.298 1.00 63.38 107 ARG A CA 1
ATOM 836 C C . ARG A 1 107 ? 12.914 3.334 0.765 1.00 63.38 107 ARG A C 1
ATOM 838 O O . ARG A 1 107 ? 12.453 4.107 1.605 1.00 63.38 107 ARG A O 1
ATOM 845 N N . ALA A 1 108 ? 14.104 3.504 0.193 1.00 66.81 108 ALA A N 1
ATOM 846 C CA . ALA A 1 108 ? 14.850 4.748 0.337 1.00 66.81 108 ALA A CA 1
ATOM 847 C C . ALA A 1 108 ? 14.018 5.924 -0.204 1.00 66.81 108 ALA A C 1
ATOM 849 O O . ALA A 1 108 ? 13.192 5.743 -1.105 1.00 66.81 108 ALA A O 1
ATOM 850 N N . ALA A 1 109 ? 14.233 7.115 0.351 1.00 69.88 109 ALA A N 1
ATOM 851 C CA . ALA A 1 109 ? 13.643 8.335 -0.179 1.00 69.88 109 ALA A CA 1
ATOM 852 C C . ALA A 1 109 ? 14.011 8.501 -1.660 1.00 69.88 109 ALA A C 1
ATOM 854 O O . ALA A 1 109 ? 15.134 8.190 -2.066 1.00 69.88 109 ALA A O 1
ATOM 855 N N . GLU A 1 110 ? 13.075 8.991 -2.472 1.00 62.88 110 GLU A N 1
ATOM 856 C CA . GLU A 1 110 ? 13.403 9.350 -3.848 1.00 62.88 110 GLU A CA 1
ATOM 857 C C . GLU A 1 110 ? 14.459 10.467 -3.832 1.00 62.88 110 GLU A C 1
ATOM 859 O O . GLU A 1 110 ? 14.324 11.463 -3.115 1.00 62.88 110 GLU A O 1
ATOM 864 N N . GLY A 1 111 ? 15.527 10.303 -4.612 1.00 60.00 111 GLY A N 1
ATOM 865 C CA . GLY A 1 111 ? 16.482 11.383 -4.836 1.00 60.00 111 GLY A CA 1
ATOM 866 C C . GLY A 1 111 ? 15.752 12.566 -5.465 1.00 60.00 111 GLY A C 1
ATOM 867 O O . GLY A 1 111 ? 14.936 12.373 -6.371 1.00 60.00 111 GLY A O 1
ATOM 868 N N . GLY A 1 112 ? 15.998 13.780 -4.978 1.00 62.50 112 GLY A N 1
ATOM 869 C CA . GLY A 1 112 ? 15.363 14.948 -5.570 1.00 62.50 112 GLY A CA 1
ATOM 870 C C . GLY A 1 112 ? 15.961 15.297 -6.927 1.00 62.50 112 GLY A C 1
ATOM 871 O O . GLY A 1 112 ? 16.748 14.562 -7.530 1.00 62.50 112 GLY A O 1
ATOM 872 N N . GLN A 1 113 ? 15.514 16.431 -7.454 1.00 60.94 113 GLN A N 1
ATOM 873 C CA . GLN A 1 113 ? 15.896 16.903 -8.785 1.00 60.94 113 GLN A CA 1
ATOM 874 C C . GLN A 1 113 ? 17.212 17.697 -8.780 1.00 60.94 113 GLN A C 1
ATOM 876 O O . GLN A 1 113 ? 17.556 18.294 -9.801 1.00 60.94 113 GLN A O 1
ATOM 881 N N . SER A 1 114 ? 17.932 17.735 -7.652 1.00 63.72 114 SER A N 1
ATOM 882 C CA . SER A 1 114 ? 19.240 18.383 -7.566 1.00 63.72 114 SER A CA 1
ATOM 883 C C . SER A 1 114 ? 20.299 17.621 -8.375 1.00 63.72 114 SER A C 1
ATOM 885 O O . SER A 1 114 ? 20.135 16.449 -8.721 1.00 63.72 114 SER A O 1
ATOM 887 N N . GLU A 1 115 ? 21.419 18.280 -8.687 1.00 54.38 115 GLU A N 1
ATOM 888 C CA . GLU A 1 115 ? 22.513 17.698 -9.484 1.00 54.38 115 GLU A CA 1
ATOM 889 C C . GLU A 1 115 ? 23.151 16.432 -8.857 1.00 54.38 115 GLU A C 1
ATOM 891 O O . GLU A 1 115 ? 23.914 15.749 -9.534 1.00 54.38 115 GLU A O 1
ATOM 896 N N . ASN A 1 116 ? 22.807 16.070 -7.610 1.00 58.03 116 ASN A N 1
ATOM 897 C CA . ASN A 1 116 ? 23.335 14.918 -6.861 1.00 58.03 116 ASN A CA 1
ATOM 898 C C . ASN A 1 116 ? 22.354 13.727 -6.738 1.00 58.03 116 ASN A C 1
ATOM 900 O O . ASN A 1 116 ? 22.411 12.966 -5.770 1.00 58.03 116 ASN A O 1
ATOM 904 N N . ARG A 1 117 ? 21.445 13.537 -7.699 1.00 57.75 117 ARG A N 1
ATOM 905 C CA . ARG A 1 117 ? 20.511 12.396 -7.715 1.00 57.75 117 ARG A CA 1
ATOM 906 C C . ARG A 1 117 ? 21.243 11.039 -7.801 1.00 57.75 117 ARG A C 1
ATOM 908 O O . ARG A 1 117 ? 21.882 10.742 -8.808 1.00 57.75 117 ARG A O 1
ATOM 915 N N . ASP A 1 118 ? 21.095 10.188 -6.779 1.00 62.53 118 ASP A N 1
ATOM 916 C CA . ASP A 1 118 ? 21.618 8.807 -6.763 1.00 62.53 118 ASP A CA 1
ATOM 917 C C . ASP A 1 118 ? 20.621 7.818 -7.392 1.00 62.53 118 ASP A C 1
ATOM 919 O O . ASP A 1 118 ? 19.854 7.124 -6.722 1.00 62.53 118 ASP A O 1
ATOM 923 N N . ASP A 1 119 ? 20.649 7.761 -8.721 1.00 64.62 119 ASP A N 1
ATOM 924 C CA . ASP A 1 119 ? 19.827 6.864 -9.538 1.00 64.62 119 ASP A CA 1
ATOM 925 C C . ASP A 1 119 ? 20.072 5.366 -9.286 1.00 64.62 119 ASP A C 1
ATOM 927 O O . ASP A 1 119 ? 19.202 4.530 -9.552 1.00 64.62 119 ASP A O 1
ATOM 931 N N . ALA A 1 120 ? 21.248 5.003 -8.766 1.00 62.88 120 ALA A N 1
ATOM 932 C CA . ALA A 1 120 ? 21.578 3.615 -8.469 1.00 62.88 120 ALA A CA 1
ATOM 933 C C . ALA A 1 120 ? 20.882 3.135 -7.187 1.00 62.88 120 ALA A C 1
ATOM 935 O O . ALA A 1 120 ? 20.411 1.997 -7.147 1.00 62.88 120 ALA A O 1
ATOM 936 N N . ALA A 1 121 ? 20.774 3.996 -6.171 1.00 57.09 121 ALA A N 1
ATOM 937 C CA . ALA A 1 121 ? 20.106 3.680 -4.908 1.00 57.09 121 ALA A CA 1
ATOM 938 C C . ALA A 1 121 ? 18.577 3.562 -5.043 1.00 57.09 121 ALA A C 1
ATOM 940 O O . ALA A 1 121 ? 17.959 2.710 -4.404 1.00 57.09 121 ALA A O 1
ATOM 941 N N . THR A 1 122 ? 17.959 4.386 -5.889 1.00 54.41 122 THR A N 1
ATOM 942 C CA . THR A 1 122 ? 16.503 4.391 -6.127 1.00 54.41 122 THR A CA 1
ATOM 943 C C . THR A 1 122 ? 16.069 3.423 -7.231 1.00 54.41 122 THR A C 1
ATOM 945 O O . THR A 1 122 ? 14.878 3.144 -7.382 1.00 54.41 122 THR A O 1
ATOM 948 N N . GLY A 1 123 ? 17.013 2.924 -8.036 1.00 58.69 123 GLY A N 1
ATOM 949 C CA . GLY A 1 123 ? 16.728 2.132 -9.232 1.00 58.69 123 GLY A CA 1
ATOM 950 C C . GLY A 1 123 ? 16.060 2.933 -10.357 1.00 58.69 123 GLY A C 1
ATOM 951 O O . GLY A 1 123 ? 15.576 2.341 -11.328 1.00 58.69 123 GLY A O 1
ATOM 952 N N . SER A 1 124 ? 16.011 4.266 -10.251 1.00 58.22 124 SER A N 1
ATOM 953 C CA . SER A 1 124 ? 15.454 5.132 -11.286 1.00 58.22 124 SER A CA 1
ATOM 954 C C . SER A 1 124 ? 16.445 5.294 -12.434 1.00 58.22 124 SER A C 1
ATOM 956 O O . SER A 1 124 ? 17.613 5.588 -12.232 1.00 58.22 124 SER A O 1
ATOM 958 N N . LYS A 1 125 ? 15.987 5.131 -13.677 1.00 59.75 125 LYS A N 1
ATOM 959 C CA . LYS A 1 125 ? 16.793 5.468 -14.860 1.00 59.75 125 LYS A CA 1
ATOM 960 C C . LYS A 1 125 ? 16.425 6.872 -15.320 1.00 59.75 125 LYS A C 1
ATOM 962 O O . LYS A 1 125 ? 15.239 7.182 -15.439 1.00 59.75 125 LYS A O 1
ATOM 967 N N . GLN A 1 126 ? 17.409 7.721 -15.609 1.00 60.47 126 GLN A N 1
ATOM 968 C CA . GLN A 1 126 ? 17.134 8.993 -16.274 1.00 60.47 126 GLN A CA 1
ATOM 969 C C . GLN A 1 126 ? 16.474 8.740 -17.628 1.00 60.47 126 GLN A C 1
ATOM 971 O O . GLN A 1 126 ? 16.899 7.868 -18.390 1.00 60.47 126 GLN A O 1
ATOM 976 N N . LEU A 1 127 ? 15.471 9.552 -17.969 1.00 56.72 127 LEU A N 1
ATOM 977 C CA . LEU A 1 127 ? 14.821 9.491 -19.279 1.00 56.72 127 LEU A CA 1
ATOM 978 C C . LEU A 1 127 ? 15.865 9.636 -20.407 1.00 56.72 127 LEU A C 1
ATOM 980 O O . LEU A 1 127 ? 15.810 8.926 -21.403 1.00 56.72 127 LEU A O 1
ATOM 984 N N . ARG A 1 128 ? 16.895 10.470 -20.206 1.00 56.38 128 ARG A N 1
ATOM 985 C CA . ARG A 1 128 ? 17.995 10.677 -21.167 1.00 56.38 128 ARG A CA 1
ATOM 986 C C . ARG A 1 128 ? 18.857 9.423 -21.381 1.00 56.38 128 ARG A C 1
ATOM 988 O O . ARG A 1 128 ? 19.357 9.211 -22.483 1.00 56.38 128 ARG A O 1
ATOM 995 N N . ASP A 1 129 ? 18.982 8.570 -20.364 1.00 58.59 129 ASP A N 1
ATOM 996 C CA . ASP A 1 129 ? 19.703 7.293 -20.443 1.00 58.59 129 ASP A CA 1
ATOM 997 C C . ASP A 1 129 ? 18.836 6.153 -20.994 1.00 58.59 129 ASP A C 1
ATOM 999 O O . ASP A 1 129 ? 19.353 5.225 -21.614 1.00 58.59 129 ASP A O 1
ATOM 1003 N N . ALA A 1 130 ? 17.516 6.219 -20.801 1.00 60.81 130 ALA A N 1
ATOM 1004 C CA . ALA A 1 130 ? 16.574 5.225 -21.311 1.00 60.81 130 ALA A CA 1
ATOM 1005 C C . ALA A 1 130 ? 16.197 5.447 -22.791 1.00 60.81 130 ALA A C 1
ATOM 1007 O O . ALA A 1 130 ? 15.900 4.484 -23.496 1.00 60.81 130 ALA A O 1
ATOM 1008 N N . PHE A 1 131 ? 16.241 6.692 -23.277 1.00 58.50 131 PHE A N 1
ATOM 1009 C CA . PHE A 1 131 ? 15.692 7.090 -24.579 1.00 58.50 131 PHE A CA 1
ATOM 1010 C C . PHE A 1 131 ? 16.747 7.502 -25.613 1.00 58.50 131 PHE A C 1
ATOM 1012 O O . PHE A 1 131 ? 16.451 8.292 -26.502 1.00 58.50 131 PHE A O 1
ATOM 1019 N N . THR A 1 132 ? 17.968 6.952 -25.590 1.00 59.94 132 THR A N 1
ATOM 1020 C CA . THR A 1 132 ? 18.980 7.3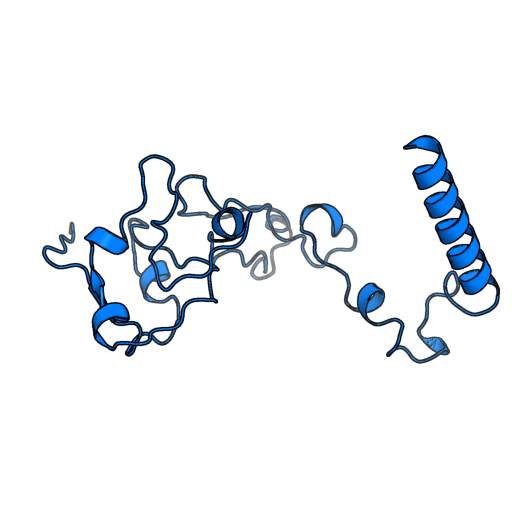08 -26.615 1.00 59.94 132 THR A CA 1
ATOM 1021 C C . THR A 1 132 ? 18.506 7.026 -28.051 1.00 59.94 132 THR A C 1
ATOM 1023 O O . THR A 1 132 ? 19.010 7.629 -28.988 1.00 59.94 132 THR A O 1
ATOM 1026 N N . ALA A 1 133 ? 17.526 6.131 -28.230 1.00 57.50 133 ALA A N 1
ATOM 1027 C CA . ALA A 1 133 ? 16.895 5.838 -29.519 1.00 57.50 133 ALA A CA 1
ATOM 1028 C C . ALA A 1 133 ? 15.929 6.931 -30.026 1.00 57.50 133 ALA A C 1
ATOM 1030 O O . ALA A 1 133 ? 15.566 6.906 -31.196 1.00 57.50 133 ALA A O 1
ATOM 1031 N N . HIS A 1 134 ? 15.505 7.857 -29.163 1.00 61.50 134 HIS A N 1
ATOM 1032 C CA . HIS A 1 134 ? 14.538 8.918 -29.467 1.00 61.50 134 HIS A CA 1
ATOM 1033 C C . HIS A 1 134 ? 15.147 10.327 -29.390 1.00 61.50 134 HIS A C 1
ATOM 1035 O O . HIS A 1 134 ? 14.419 11.308 -29.499 1.00 61.50 134 HIS A O 1
ATOM 1041 N N . LEU A 1 135 ? 16.459 10.429 -29.158 1.00 63.50 135 LEU A N 1
ATOM 1042 C CA . LEU A 1 135 ? 17.187 11.695 -29.197 1.00 63.50 135 LEU A CA 1
ATOM 1043 C C . LEU A 1 135 ? 17.638 11.977 -30.629 1.00 63.50 135 LEU A C 1
ATOM 1045 O O . LEU A 1 135 ? 18.156 11.077 -31.297 1.00 63.50 135 LEU A O 1
ATOM 1049 N N . GLU A 1 136 ? 17.503 13.227 -31.066 1.00 68.00 136 GLU A N 1
ATOM 1050 C CA . GLU A 1 136 ? 18.133 13.671 -32.305 1.00 68.00 136 GLU A CA 1
ATOM 1051 C C . GLU A 1 136 ? 19.664 13.561 -32.181 1.00 68.00 136 GLU A C 1
ATOM 1053 O O . GLU A 1 136 ? 20.213 13.644 -31.070 1.00 68.00 136 GLU A O 1
ATOM 1058 N N . PRO A 1 137 ? 20.394 13.352 -33.291 1.00 66.88 137 PRO A N 1
ATOM 1059 C CA . PRO A 1 137 ? 21.844 13.189 -33.264 1.00 66.88 137 PRO A CA 1
ATOM 1060 C C . PRO A 1 137 ? 22.572 14.310 -32.513 1.00 66.88 137 PRO A C 1
ATOM 1062 O O . PRO A 1 137 ? 23.598 14.044 -31.888 1.00 66.88 137 PRO A O 1
ATOM 1065 N N . GLU A 1 138 ? 22.050 15.537 -32.544 1.00 69.81 138 GLU A N 1
ATOM 1066 C CA . GLU A 1 138 ? 22.548 16.718 -31.837 1.00 69.81 138 GLU A CA 1
ATOM 1067 C C . GLU A 1 138 ? 22.286 16.765 -30.324 1.00 69.81 138 GLU A C 1
ATOM 1069 O O . GLU A 1 138 ? 22.968 17.530 -29.637 1.00 69.81 138 GLU A O 1
ATOM 1074 N N . ASP A 1 139 ? 21.415 15.912 -29.789 1.00 65.12 139 ASP A N 1
ATOM 1075 C CA . ASP A 1 139 ? 21.066 15.862 -28.362 1.00 65.12 139 ASP A CA 1
ATOM 1076 C C . ASP A 1 139 ? 21.753 14.708 -27.615 1.00 65.12 139 ASP A C 1
ATOM 1078 O O . ASP A 1 139 ? 21.766 14.663 -26.381 1.00 65.12 139 ASP A O 1
ATOM 1082 N N . ILE A 1 140 ? 22.370 13.774 -28.349 1.00 67.50 140 ILE A N 1
ATOM 1083 C CA . ILE A 1 140 ? 23.164 12.682 -27.773 1.00 67.50 140 ILE A CA 1
ATOM 1084 C C . ILE A 1 140 ? 24.448 13.269 -27.163 1.00 67.50 140 ILE A C 1
ATOM 1086 O O . ILE A 1 140 ? 25.205 13.905 -27.904 1.00 67.50 140 ILE A O 1
ATOM 1090 N N . PRO A 1 141 ? 24.754 13.039 -25.870 1.00 69.62 141 PRO A N 1
ATOM 1091 C CA . PRO A 1 141 ? 26.000 13.488 -25.247 1.00 69.62 141 PRO A CA 1
ATOM 1092 C C . PRO A 1 141 ? 27.240 13.170 -26.099 1.00 69.62 141 PRO A C 1
ATOM 1094 O O . PRO A 1 141 ? 27.308 12.118 -26.738 1.00 69.62 141 PRO A O 1
ATOM 1097 N N . LEU A 1 142 ? 28.207 14.092 -26.161 1.00 66.94 142 LEU A N 1
ATOM 1098 C CA . LEU A 1 142 ? 29.352 14.009 -27.085 1.00 66.94 142 LEU A CA 1
ATOM 1099 C C . LEU A 1 142 ? 30.191 12.733 -26.899 1.00 66.94 142 LEU A C 1
ATOM 1101 O O . LEU A 1 142 ? 30.684 12.175 -27.876 1.00 66.94 142 LEU A O 1
ATOM 1105 N N . ASP A 1 143 ? 30.297 12.240 -25.667 1.00 70.00 143 ASP A N 1
ATOM 1106 C CA . ASP A 1 143 ? 30.952 10.982 -25.281 1.00 70.00 143 ASP A CA 1
ATOM 1107 C C . ASP A 1 143 ? 30.213 9.726 -25.784 1.00 70.00 143 ASP A C 1
ATOM 1109 O O . ASP A 1 143 ? 30.788 8.638 -25.867 1.00 70.00 143 ASP A O 1
ATOM 1113 N N . ARG A 1 144 ? 28.939 9.872 -26.159 1.00 65.06 144 ARG A N 1
ATOM 1114 C CA . ARG A 1 144 ? 28.057 8.803 -26.653 1.00 65.06 144 ARG A CA 1
ATOM 1115 C C . ARG A 1 144 ? 27.673 8.963 -28.124 1.00 65.06 144 ARG A C 1
ATOM 1117 O O . ARG A 1 144 ? 26.973 8.107 -28.668 1.00 65.06 144 ARG A O 1
ATOM 1124 N N . ARG A 1 145 ? 28.149 10.019 -28.788 1.00 67.81 145 ARG A N 1
ATOM 1125 C CA . ARG A 1 145 ? 27.889 10.321 -30.201 1.00 67.81 145 ARG A CA 1
ATOM 1126 C C . ARG A 1 145 ? 29.034 9.833 -31.097 1.00 67.81 145 ARG A C 1
ATOM 1128 O O . ARG A 1 145 ? 30.199 9.825 -30.704 1.00 67.81 145 ARG A O 1
ATOM 1135 N N . GLY A 1 146 ? 28.712 9.452 -32.335 1.00 67.69 146 GLY A N 1
ATOM 1136 C CA . GLY A 1 146 ? 29.705 9.167 -33.378 1.00 67.69 146 GLY A CA 1
ATOM 1137 C C . GLY A 1 146 ? 30.693 8.043 -33.030 1.00 67.69 146 GLY A C 1
ATOM 1138 O O . GLY A 1 146 ? 30.336 7.053 -32.392 1.00 67.69 146 GLY A O 1
ATOM 1139 N N . ILE A 1 147 ? 31.950 8.187 -33.469 1.00 69.00 147 ILE A N 1
ATOM 1140 C CA . ILE A 1 147 ? 33.015 7.187 -33.261 1.00 69.00 147 ILE A CA 1
ATOM 1141 C C . ILE A 1 147 ? 33.324 6.997 -31.769 1.00 69.00 147 ILE A C 1
ATOM 1143 O O . ILE A 1 147 ? 33.543 5.866 -31.342 1.00 69.00 147 ILE A O 1
ATOM 1147 N N . ALA A 1 148 ? 33.275 8.068 -30.969 1.00 64.44 148 ALA A N 1
ATOM 1148 C CA . ALA A 1 148 ? 33.490 7.992 -29.524 1.00 64.44 148 ALA A CA 1
ATOM 1149 C C . ALA A 1 148 ? 32.452 7.076 -28.853 1.00 64.44 148 ALA A C 1
ATOM 1151 O O . ALA A 1 148 ? 32.824 6.133 -28.161 1.00 64.44 148 ALA A O 1
ATOM 1152 N N . GLY A 1 149 ? 31.162 7.243 -29.172 1.00 64.31 149 GLY A N 1
ATOM 1153 C CA . GLY A 1 149 ? 30.102 6.371 -28.653 1.00 64.31 149 GLY A CA 1
ATOM 1154 C C . GLY A 1 149 ? 30.214 4.904 -29.094 1.00 64.31 149 GLY A C 1
ATOM 1155 O O . GLY A 1 149 ? 29.862 3.996 -28.335 1.00 64.31 149 GLY A O 1
ATOM 1156 N N . LEU A 1 150 ? 30.727 4.647 -30.304 1.00 65.81 150 LEU A N 1
ATOM 1157 C CA . LEU A 1 150 ? 31.005 3.288 -30.784 1.00 65.81 150 LEU A CA 1
ATOM 1158 C C . LEU A 1 150 ? 32.155 2.634 -30.010 1.00 65.81 150 LEU A 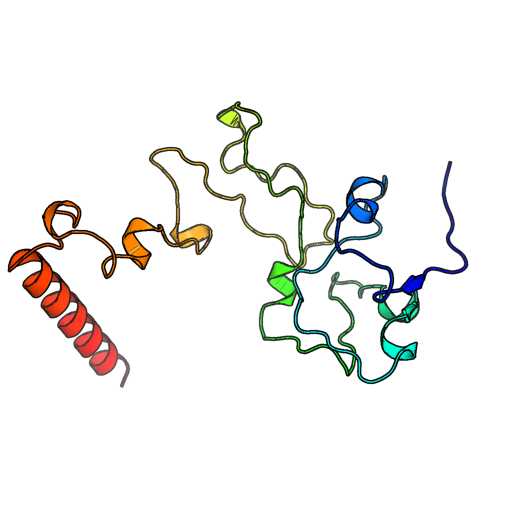C 1
ATOM 1160 O O . LEU A 1 150 ? 32.050 1.458 -29.658 1.00 65.81 150 LEU A O 1
ATOM 1164 N N . ILE A 1 151 ? 33.216 3.388 -29.711 1.00 68.12 151 ILE A N 1
ATOM 1165 C CA . ILE A 1 151 ? 34.354 2.918 -28.910 1.00 68.12 151 ILE A CA 1
ATOM 1166 C C . ILE A 1 151 ? 33.893 2.585 -27.488 1.00 68.12 151 ILE A C 1
ATOM 1168 O O . ILE A 1 151 ? 34.125 1.465 -27.038 1.00 68.12 151 ILE A O 1
ATOM 1172 N N . THR A 1 152 ? 33.131 3.467 -26.835 1.00 65.62 152 THR A N 1
ATOM 1173 C CA . THR A 1 152 ? 32.603 3.234 -25.478 1.00 65.62 152 THR A CA 1
ATOM 1174 C C . THR A 1 152 ? 31.717 1.980 -25.409 1.00 65.62 152 THR A C 1
ATOM 1176 O O . THR A 1 152 ? 31.838 1.171 -24.488 1.00 65.62 152 THR A O 1
ATOM 1179 N N . LYS A 1 153 ? 30.860 1.740 -26.418 1.00 64.19 153 LYS A N 1
ATOM 1180 C CA . LYS A 1 153 ? 30.054 0.503 -26.521 1.00 64.19 153 LYS A CA 1
ATOM 1181 C C . LYS A 1 153 ? 30.914 -0.750 -26.730 1.00 64.19 153 LYS A C 1
ATOM 1183 O O . LYS A 1 153 ? 30.620 -1.800 -26.155 1.00 64.19 153 LYS A O 1
ATOM 1188 N N . LEU A 1 154 ? 31.963 -0.657 -27.549 1.00 64.4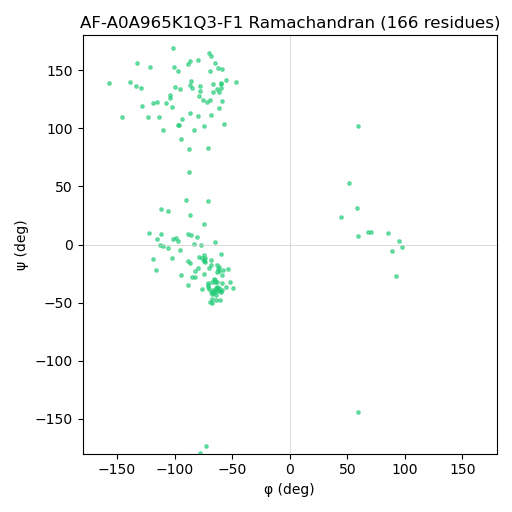4 154 LEU A N 1
ATOM 1189 C CA . LEU A 1 154 ? 32.915 -1.747 -27.791 1.00 64.44 154 LEU A CA 1
ATOM 1190 C C . LEU A 1 154 ? 33.730 -2.085 -26.536 1.00 64.44 154 LEU A C 1
ATOM 1192 O O . LEU A 1 154 ? 33.954 -3.263 -26.257 1.00 64.44 154 LEU A O 1
ATOM 1196 N N . GLU A 1 155 ? 34.140 -1.081 -25.767 1.00 65.81 155 GLU A N 1
ATOM 1197 C CA . GLU A 1 155 ? 34.859 -1.255 -24.503 1.00 65.81 155 GLU A CA 1
ATOM 1198 C C . GLU A 1 155 ? 33.965 -1.890 -23.433 1.00 65.81 155 GLU A C 1
ATOM 1200 O O . GLU A 1 155 ? 34.344 -2.912 -22.858 1.00 65.81 155 GLU A O 1
ATOM 1205 N N . ALA A 1 156 ? 32.735 -1.397 -23.255 1.00 61.81 156 ALA A N 1
ATOM 1206 C CA . ALA A 1 156 ? 31.751 -2.003 -22.355 1.00 61.81 156 ALA A CA 1
ATOM 1207 C C . ALA A 1 156 ? 31.423 -3.465 -22.731 1.00 61.81 156 ALA A C 1
ATOM 1209 O O . ALA A 1 156 ? 31.323 -4.332 -21.859 1.00 61.81 156 ALA A O 1
ATOM 1210 N N . SER A 1 157 ? 31.319 -3.772 -24.029 1.00 59.75 157 SER A N 1
ATOM 1211 C CA . SER A 1 157 ? 31.092 -5.138 -24.529 1.00 59.75 157 SER A CA 1
ATOM 1212 C C . SER A 1 157 ? 32.284 -6.070 -24.266 1.00 59.75 157 SER A C 1
ATOM 1214 O O . SER A 1 157 ? 32.104 -7.207 -23.820 1.00 59.75 157 SER A O 1
ATOM 1216 N N . LYS A 1 158 ? 33.520 -5.587 -24.460 1.00 60.03 158 LYS A N 1
ATOM 1217 C CA . LYS A 1 158 ? 34.745 -6.344 -24.147 1.00 60.03 158 LYS A CA 1
ATOM 1218 C C . LYS A 1 158 ? 34.879 -6.624 -22.651 1.00 60.03 158 LYS A C 1
ATOM 1220 O O . LYS A 1 158 ? 35.221 -7.748 -22.288 1.00 60.03 158 LYS A O 1
ATOM 1225 N N . VAL A 1 159 ? 34.558 -5.654 -21.794 1.00 56.38 159 VAL A N 1
ATOM 1226 C CA . VAL A 1 159 ? 34.541 -5.833 -20.332 1.00 56.38 159 VAL A CA 1
ATOM 1227 C C . VAL A 1 159 ? 33.470 -6.851 -19.924 1.00 56.38 159 VAL A C 1
ATOM 1229 O O . VAL A 1 159 ? 33.758 -7.767 -19.155 1.00 56.38 159 VAL A O 1
ATOM 1232 N N . GLY A 1 160 ? 32.269 -6.785 -20.509 1.00 52.62 160 GLY A N 1
ATOM 1233 C CA . GLY A 1 160 ? 31.212 -7.776 -20.281 1.00 52.62 160 GLY A CA 1
ATOM 1234 C C . GLY A 1 160 ? 31.595 -9.198 -20.717 1.00 52.62 160 GLY A C 1
ATOM 1235 O O . GLY A 1 160 ? 31.268 -10.168 -20.029 1.00 52.62 160 GLY A O 1
ATOM 1236 N N . HIS A 1 161 ? 32.333 -9.339 -21.822 1.00 52.56 161 HIS A N 1
ATOM 1237 C CA . HIS A 1 161 ? 32.855 -10.630 -22.278 1.00 52.56 161 HIS A CA 1
ATOM 1238 C C . HIS A 1 161 ? 33.972 -11.164 -21.365 1.00 52.56 161 HIS A C 1
ATOM 1240 O O . HIS A 1 161 ? 34.015 -12.361 -21.081 1.00 52.56 161 HIS A O 1
ATOM 1246 N N . LEU A 1 162 ? 34.843 -10.285 -20.857 1.00 46.75 162 LEU A N 1
ATOM 1247 C CA . LEU A 1 162 ? 35.920 -10.651 -19.936 1.00 46.75 162 LEU A CA 1
ATOM 1248 C C . LEU A 1 162 ? 35.369 -11.103 -18.573 1.00 46.75 162 LEU A C 1
ATOM 1250 O O . LEU A 1 162 ? 35.787 -12.136 -18.060 1.00 46.75 162 LEU A O 1
ATOM 1254 N N . ILE A 1 163 ? 34.367 -10.404 -18.030 1.00 51.06 163 ILE A N 1
ATOM 1255 C CA . ILE A 1 163 ? 33.715 -10.765 -16.758 1.00 51.06 163 ILE A CA 1
ATOM 1256 C C . ILE A 1 163 ? 33.007 -12.126 -16.856 1.00 51.06 163 ILE A C 1
ATOM 1258 O O . ILE A 1 163 ? 33.066 -12.915 -15.913 1.00 51.06 163 ILE A O 1
ATOM 1262 N N . ARG A 1 164 ? 32.384 -12.451 -18.000 1.00 50.28 164 ARG A N 1
ATOM 1263 C CA . ARG A 1 164 ? 31.794 -13.785 -18.230 1.00 50.28 164 ARG A CA 1
ATOM 1264 C C . ARG A 1 164 ? 32.847 -14.890 -18.336 1.00 50.28 164 ARG A C 1
ATOM 1266 O O . ARG A 1 164 ? 32.573 -16.002 -17.909 1.00 50.28 164 ARG A O 1
ATOM 1273 N N . LYS A 1 165 ? 34.038 -14.589 -18.864 1.00 51.75 165 LYS A N 1
ATOM 1274 C CA . LYS A 1 165 ? 35.163 -15.538 -18.944 1.00 51.75 165 LYS A CA 1
ATOM 1275 C C . LYS A 1 165 ? 35.857 -15.798 -17.606 1.00 51.75 165 LYS A C 1
ATOM 1277 O O . LYS A 1 165 ? 36.464 -16.844 -17.463 1.00 51.75 165 LYS A O 1
ATOM 1282 N N . VAL A 1 166 ? 35.791 -14.862 -16.658 1.00 50.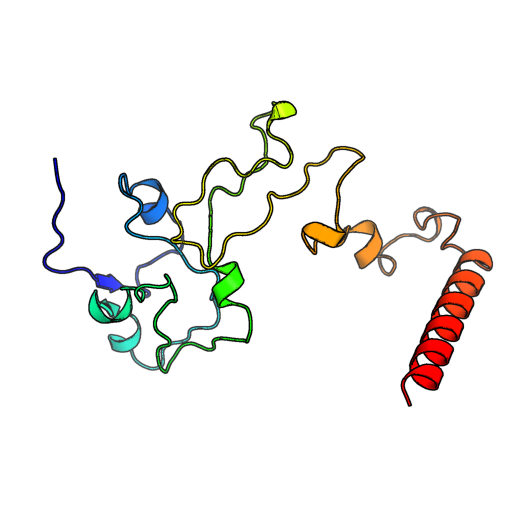31 166 VAL A N 1
ATOM 1283 C CA . VAL A 1 166 ? 36.386 -15.007 -15.313 1.00 50.31 166 VAL A CA 1
ATOM 1284 C C . VAL A 1 166 ? 35.426 -15.699 -14.327 1.00 50.31 166 VAL A C 1
ATOM 1286 O O . VAL A 1 166 ? 35.854 -16.164 -13.277 1.00 50.31 166 VAL A O 1
ATOM 1289 N N . ARG A 1 167 ? 34.128 -15.786 -14.654 1.00 45.66 167 ARG A N 1
ATOM 1290 C CA . ARG A 1 167 ? 33.092 -16.464 -13.846 1.00 45.66 167 ARG A CA 1
ATOM 1291 C C . ARG A 1 167 ? 32.738 -17.887 -14.320 1.00 45.66 167 ARG A C 1
ATOM 1293 O O . ARG A 1 167 ? 31.796 -18.460 -13.777 1.00 45.66 167 ARG A O 1
ATOM 1300 N N . ALA A 1 168 ? 33.447 -18.430 -15.309 1.00 44.38 168 ALA A N 1
ATOM 1301 C CA . ALA A 1 168 ? 33.350 -19.822 -15.766 1.00 44.38 168 ALA A CA 1
ATOM 1302 C C . ALA A 1 168 ? 34.641 -20.564 -15.407 1.00 44.38 168 ALA A C 1
ATOM 1304 O O . ALA A 1 168 ? 34.543 -21.762 -15.068 1.00 44.38 168 ALA A O 1
#

Radius of gyration: 22.37 Å; Cα contacts (8 Å, |Δi|>4): 174; chains: 1; bounding box: 54×43×53 Å

Sequence (168 aa):
GERYGYIYEINYLRCIHCDLCVEACPTEAITESKMFEFSFTNRSDAIYTKAELVVDDMGEPKRLPWEDWRAGESAMTGGWMRATAPAGNAEYEGITQWSGDLGVGVRAAEGGQSENRDDAATGSKQLRDAFTAHLEPEDIPLDRRGIAGLITKLEASKVGHLIRKVRA